Protein AF-A0A356TQ36-F1 (afdb_monomer)

Mean predicted aligned error: 6.11 Å

Sequence (123 aa):
ALAVFAAAAAAEAPLAAGAGRDLEEATRRMYKAMPRRVRKSLPEKLASLEGGQRVDEWARRVVRTAQRAGLLASDDLHVSMTRVLGRPPSREAVVSSIDARDLLLFWLSPVALGLRKKLGLAE

Structure (mmCIF, N/CA/C/O backbone):
data_AF-A0A356TQ36-F1
#
_entry.id   AF-A0A356TQ36-F1
#
loop_
_atom_site.group_PDB
_atom_site.id
_atom_site.type_symbol
_atom_site.label_atom_id
_atom_site.label_alt_id
_atom_site.label_comp_id
_atom_site.label_asym_id
_atom_site.label_entity_id
_atom_site.label_seq_id
_atom_site.pdbx_PDB_ins_code
_atom_site.Cartn_x
_atom_site.Cartn_y
_atom_site.Cartn_z
_atom_site.occupancy
_atom_site.B_iso_or_equiv
_atom_site.auth_seq_id
_atom_site.auth_comp_id
_atom_site.auth_asym_id
_atom_site.auth_atom_id
_atom_site.pdbx_PDB_model_num
ATOM 1 N N . ALA A 1 1 ? -2.388 3.263 6.620 1.00 80.50 1 ALA A N 1
ATOM 2 C CA . ALA A 1 1 ? -2.695 2.964 8.034 1.00 80.50 1 ALA A CA 1
ATOM 3 C C . ALA A 1 1 ? -3.820 3.825 8.609 1.00 80.50 1 ALA A C 1
ATOM 5 O O . ALA A 1 1 ? -4.632 3.274 9.336 1.00 80.50 1 ALA A O 1
ATOM 6 N N . LEU A 1 2 ? -3.939 5.116 8.248 1.00 87.38 2 LEU A N 1
ATOM 7 C CA . LEU A 1 2 ? -5.061 5.981 8.669 1.00 87.38 2 LEU A CA 1
ATOM 8 C C . LEU A 1 2 ? -6.436 5.307 8.496 1.00 87.38 2 LEU A C 1
ATOM 10 O O . LEU A 1 2 ? -7.231 5.297 9.424 1.00 87.38 2 LEU A O 1
ATOM 14 N N . ALA A 1 3 ? -6.670 4.651 7.354 1.00 88.56 3 ALA A N 1
ATOM 15 C CA . ALA A 1 3 ? -7.898 3.895 7.103 1.00 88.56 3 ALA A CA 1
ATOM 16 C C . ALA A 1 3 ? -8.147 2.748 8.104 1.00 88.56 3 ALA A C 1
ATOM 18 O O . ALA A 1 3 ? -9.295 2.486 8.434 1.00 88.56 3 ALA A O 1
ATOM 19 N N . VAL A 1 4 ? -7.099 2.087 8.615 1.00 89.44 4 VAL A N 1
ATOM 20 C CA . VAL A 1 4 ? -7.223 1.013 9.620 1.00 89.44 4 VAL A CA 1
ATOM 21 C C . VAL A 1 4 ? -7.615 1.598 10.975 1.00 89.44 4 VAL A C 1
ATOM 23 O O . VAL A 1 4 ? -8.535 1.092 11.607 1.00 89.44 4 VAL A O 1
ATOM 26 N N . PHE A 1 5 ? -6.981 2.698 11.390 1.00 93.06 5 PHE A N 1
ATOM 27 C CA . PHE A 1 5 ? -7.346 3.397 12.626 1.00 93.06 5 PHE A CA 1
ATOM 28 C C . PHE A 1 5 ? -8.762 3.990 12.554 1.00 93.06 5 PHE A C 1
ATOM 30 O O . PHE A 1 5 ? -9.540 3.834 13.489 1.00 93.06 5 PHE A O 1
ATOM 37 N N . ALA A 1 6 ? -9.132 4.586 11.418 1.00 93.00 6 ALA A N 1
ATOM 38 C CA . ALA A 1 6 ? -10.482 5.084 11.167 1.00 93.00 6 ALA A CA 1
ATOM 39 C C . ALA A 1 6 ? -11.528 3.957 11.123 1.00 93.00 6 ALA A C 1
ATOM 41 O O . ALA A 1 6 ? -12.638 4.125 11.617 1.00 93.00 6 ALA A O 1
ATOM 42 N N . ALA A 1 7 ? -11.187 2.795 10.556 1.00 92.94 7 ALA A N 1
ATOM 43 C CA . ALA A 1 7 ? -12.053 1.619 10.559 1.00 92.94 7 ALA A CA 1
ATOM 44 C C . ALA A 1 7 ? -12.265 1.071 11.978 1.00 92.94 7 ALA A C 1
ATOM 46 O O . ALA A 1 7 ? -13.391 0.740 12.336 1.00 92.94 7 ALA A O 1
ATOM 47 N N . ALA A 1 8 ? -11.203 1.023 12.786 1.00 93.00 8 ALA A N 1
ATOM 48 C CA . ALA A 1 8 ? -11.254 0.616 14.186 1.00 93.00 8 ALA A CA 1
ATOM 49 C C . ALA A 1 8 ? -12.141 1.554 15.022 1.00 93.00 8 ALA A C 1
ATOM 51 O O . ALA A 1 8 ? -13.049 1.097 15.713 1.00 93.00 8 ALA A O 1
ATOM 52 N N . ALA A 1 9 ? -11.959 2.870 14.872 1.00 94.00 9 ALA A N 1
ATOM 53 C CA . ALA A 1 9 ? -12.819 3.869 15.502 1.00 94.00 9 ALA A CA 1
ATOM 54 C C . ALA A 1 9 ? -14.283 3.764 15.027 1.00 94.00 9 ALA A C 1
ATOM 56 O O . ALA A 1 9 ? -15.202 3.809 15.839 1.00 94.00 9 ALA A O 1
ATOM 57 N N . ALA A 1 10 ? -14.519 3.544 13.728 1.00 94.31 10 ALA A N 1
ATOM 58 C CA . ALA A 1 10 ? -15.864 3.394 13.161 1.00 94.31 10 ALA A CA 1
ATOM 59 C C . ALA A 1 10 ? -16.583 2.108 13.608 1.00 94.31 10 ALA A C 1
ATOM 61 O O . ALA A 1 10 ? -17.802 2.001 13.466 1.00 94.31 10 ALA A O 1
ATOM 62 N N . ALA A 1 11 ? -15.834 1.127 14.107 1.00 94.25 11 ALA A N 1
ATOM 63 C CA . ALA A 1 11 ? -16.352 -0.092 14.712 1.00 94.25 11 ALA A CA 1
ATOM 64 C C . ALA A 1 11 ? -16.445 -0.004 16.244 1.00 94.25 11 ALA A C 1
ATOM 66 O O . ALA A 1 11 ? -16.628 -1.033 16.885 1.00 94.25 11 ALA A O 1
ATOM 67 N N . GLU A 1 12 ? -16.305 1.198 16.820 1.00 92.88 12 GLU A N 1
ATOM 68 C CA . GLU A 1 12 ? -16.356 1.444 18.270 1.00 92.88 12 GLU A CA 1
ATOM 69 C C . GLU A 1 12 ? -15.276 0.668 19.052 1.00 92.88 12 GLU A C 1
ATOM 71 O O . GLU A 1 12 ? -15.407 0.412 20.244 1.00 92.88 12 GLU A O 1
ATOM 76 N N . ALA A 1 13 ? -14.170 0.321 18.385 1.00 93.12 13 ALA A N 1
ATOM 77 C CA . ALA A 1 13 ? -13.025 -0.382 18.959 1.00 93.12 13 ALA A CA 1
ATOM 78 C C . ALA A 1 13 ? -11.711 0.328 18.577 1.00 93.12 13 ALA A C 1
ATOM 80 O O . ALA A 1 13 ? -10.903 -0.228 17.826 1.00 93.12 13 ALA A O 1
ATOM 81 N N . PRO A 1 14 ? -11.494 1.584 19.018 1.00 91.75 14 PRO A N 1
ATOM 82 C CA . PRO A 1 14 ? -10.316 2.355 18.638 1.00 91.75 14 PRO A CA 1
ATOM 83 C C . PRO A 1 14 ? -9.028 1.690 19.138 1.00 91.75 14 PRO A C 1
ATOM 85 O O . PRO A 1 14 ? -8.926 1.256 20.283 1.00 91.75 14 PRO A O 1
ATOM 88 N N . LEU A 1 15 ? -8.012 1.645 18.276 1.00 91.50 15 LEU A N 1
ATOM 89 C CA . LEU A 1 15 ? -6.682 1.165 18.649 1.00 91.50 15 LEU A CA 1
ATOM 90 C C . LEU A 1 15 ? -5.926 2.267 19.399 1.00 91.50 15 LEU A C 1
ATOM 92 O O . LEU A 1 15 ? -5.877 3.404 18.927 1.00 91.50 15 LEU A O 1
ATOM 96 N N . ALA A 1 16 ? -5.278 1.918 20.512 1.00 91.00 16 ALA A N 1
ATOM 97 C CA . ALA A 1 16 ? -4.546 2.864 21.359 1.00 91.00 16 ALA A CA 1
ATOM 98 C C . ALA A 1 16 ? -3.492 3.686 20.587 1.00 91.00 16 ALA A C 1
ATOM 100 O O . ALA A 1 16 ? -3.380 4.891 20.788 1.00 91.00 16 ALA A O 1
ATOM 101 N N . ALA A 1 17 ? -2.780 3.079 19.632 1.00 89.62 17 ALA A N 1
ATOM 102 C CA . ALA A 1 17 ? -1.789 3.754 18.783 1.00 89.62 17 ALA A CA 1
ATOM 103 C C . ALA A 1 17 ? -2.388 4.782 17.794 1.00 89.62 17 ALA A C 1
ATOM 105 O O . ALA A 1 17 ? -1.657 5.517 17.121 1.00 89.62 17 ALA A O 1
ATOM 106 N N . GLY A 1 18 ? -3.716 4.819 17.673 1.00 86.19 18 GLY A N 1
ATOM 107 C CA . GLY A 1 18 ? -4.450 5.847 16.941 1.00 86.19 18 GLY A CA 1
ATOM 108 C C . GLY A 1 18 ? -4.741 7.104 17.766 1.00 86.19 18 GLY A C 1
ATOM 109 O O . GLY A 1 18 ? -5.192 8.090 17.186 1.00 86.19 18 GLY A O 1
ATOM 110 N N . ALA A 1 19 ? -4.494 7.095 19.083 1.00 86.25 19 ALA A N 1
ATOM 111 C CA . ALA A 1 19 ? -4.738 8.243 19.952 1.00 86.25 19 ALA A CA 1
ATOM 112 C C . ALA A 1 19 ? -3.929 9.474 19.501 1.00 86.25 19 ALA A C 1
ATOM 114 O O . ALA A 1 19 ? -2.764 9.361 19.119 1.00 86.25 19 ALA A O 1
ATOM 115 N N . GLY A 1 20 ? -4.563 10.650 19.518 1.00 84.75 20 GLY A N 1
ATOM 116 C CA . GLY A 1 20 ? -3.950 11.918 19.097 1.00 84.75 20 GLY A CA 1
ATOM 117 C C . GLY A 1 20 ? -3.886 12.147 17.582 1.00 84.75 20 GLY A C 1
ATOM 118 O O . GLY A 1 20 ? -3.400 13.188 17.149 1.00 84.75 20 GLY A O 1
ATOM 119 N N . ARG A 1 21 ? -4.380 11.211 16.760 1.00 89.44 21 ARG A N 1
ATOM 120 C CA . ARG A 1 21 ? -4.517 11.414 15.311 1.00 89.44 21 ARG A CA 1
ATOM 121 C C . ARG A 1 21 ? -5.855 12.073 14.989 1.00 89.44 21 ARG A C 1
ATOM 123 O O . ARG A 1 21 ? -6.880 11.679 15.539 1.00 89.44 21 ARG A O 1
ATOM 130 N N . ASP A 1 22 ? -5.853 12.998 14.033 1.00 92.75 22 ASP A N 1
ATOM 131 C CA . ASP A 1 22 ? -7.094 13.494 13.440 1.00 92.75 22 ASP A CA 1
ATOM 132 C C . ASP A 1 22 ? -7.703 12.408 12.537 1.00 92.75 22 ASP A C 1
ATOM 134 O O . ASP A 1 22 ? -7.195 12.089 11.457 1.00 92.75 22 ASP A O 1
ATOM 138 N N . LEU A 1 23 ? -8.755 11.766 13.044 1.00 93.12 23 LEU A N 1
ATOM 139 C CA . LEU A 1 23 ? -9.444 10.654 12.394 1.00 93.12 23 LEU A CA 1
ATOM 140 C C . LEU A 1 23 ? -10.928 10.939 12.175 1.00 93.12 23 LEU A C 1
ATOM 142 O O . LEU A 1 23 ? -11.617 10.055 11.671 1.00 93.12 23 LEU A O 1
ATOM 146 N N . GLU A 1 24 ? -11.450 12.107 12.550 1.00 93.38 24 GLU A N 1
ATOM 147 C CA . GLU A 1 24 ? -12.898 12.333 12.642 1.00 93.38 24 GLU A CA 1
ATOM 148 C C . GLU A 1 24 ? -13.582 12.148 11.282 1.00 93.38 24 GLU A C 1
ATOM 150 O O . GLU A 1 24 ? -14.484 11.316 11.114 1.00 93.38 24 GLU A O 1
ATOM 155 N N . GLU A 1 25 ? -13.087 12.852 10.263 1.00 94.25 25 GLU A N 1
ATOM 156 C CA . GLU A 1 25 ? -13.648 12.749 8.922 1.00 94.25 25 GLU A CA 1
ATOM 157 C C . GLU A 1 25 ? -13.464 11.341 8.335 1.00 94.25 25 GLU A C 1
ATOM 159 O O . GLU A 1 25 ? -14.395 10.776 7.747 1.00 94.25 25 GLU A O 1
ATOM 164 N N . ALA A 1 26 ? -12.278 10.753 8.509 1.00 93.81 26 ALA A N 1
ATOM 165 C CA . ALA A 1 26 ? -11.971 9.419 8.006 1.00 93.81 26 ALA A CA 1
ATOM 166 C C . ALA A 1 26 ? -12.863 8.353 8.661 1.00 93.81 26 ALA A C 1
ATOM 168 O O . ALA A 1 26 ? -13.373 7.468 7.972 1.00 93.81 26 ALA A O 1
ATOM 169 N N . THR A 1 27 ? -13.110 8.471 9.965 1.00 95.81 27 THR A N 1
ATOM 170 C CA . THR A 1 27 ? -13.990 7.594 10.746 1.0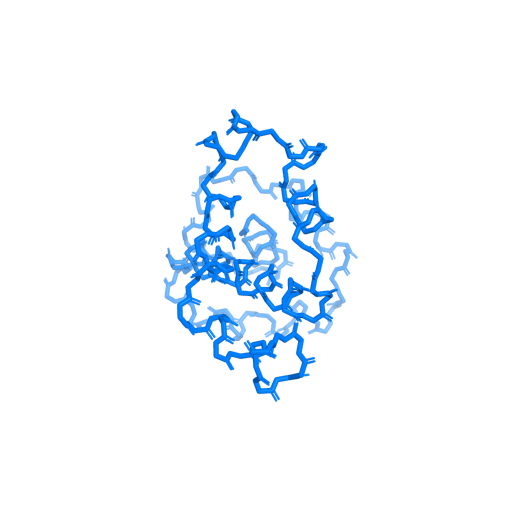0 95.81 27 THR A CA 1
ATOM 171 C C . THR A 1 27 ? -15.421 7.707 10.248 1.00 95.81 27 THR A C 1
ATOM 173 O O . THR A 1 27 ? -16.050 6.691 9.958 1.00 95.81 27 THR A O 1
ATOM 176 N N . ARG A 1 28 ? -15.921 8.929 10.029 1.00 95.44 28 ARG A N 1
ATOM 177 C CA . ARG A 1 28 ? -17.260 9.160 9.465 1.00 95.44 28 ARG A CA 1
ATOM 178 C C . ARG A 1 28 ? -17.415 8.537 8.078 1.00 95.44 28 ARG A C 1
ATOM 180 O O . ARG A 1 28 ? -18.436 7.908 7.793 1.00 95.44 28 ARG A O 1
ATOM 187 N N . ARG A 1 29 ? -16.411 8.694 7.2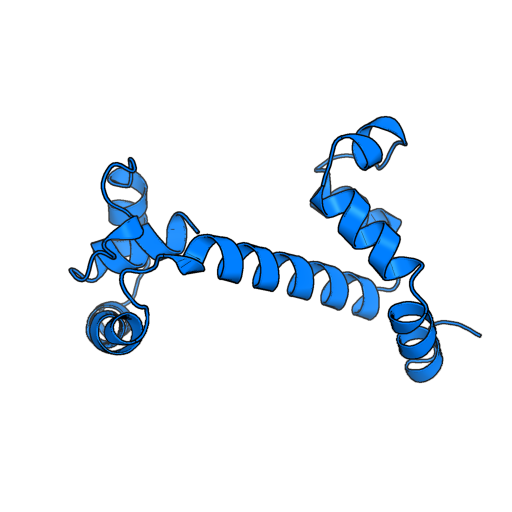08 1.00 95.19 29 ARG A N 1
ATOM 188 C CA . ARG A 1 29 ? -16.399 8.073 5.872 1.00 95.19 29 ARG A CA 1
ATOM 189 C C . ARG A 1 29 ? -16.376 6.545 5.977 1.00 95.19 29 ARG A C 1
ATOM 191 O O . ARG A 1 29 ? -17.159 5.889 5.293 1.00 95.19 29 ARG A O 1
ATOM 198 N N . MET A 1 30 ? -15.551 5.980 6.862 1.00 94.69 30 MET A N 1
ATOM 199 C CA . MET A 1 30 ? -15.483 4.528 7.065 1.00 94.69 30 MET A CA 1
ATOM 200 C C . MET A 1 30 ? -16.771 3.961 7.650 1.00 94.69 30 MET A C 1
ATOM 202 O O . MET A 1 30 ? -17.242 2.940 7.168 1.00 94.69 30 MET A O 1
ATOM 206 N N . TYR A 1 31 ? -17.392 4.629 8.619 1.00 94.88 31 TYR A N 1
ATOM 207 C CA . TYR A 1 31 ? -18.660 4.194 9.205 1.00 94.88 31 TYR A CA 1
ATOM 208 C C . TYR A 1 31 ? -19.765 4.058 8.148 1.00 94.88 31 TYR A C 1
ATOM 210 O O . TYR A 1 31 ? -20.521 3.086 8.164 1.00 94.88 31 TYR A O 1
ATOM 218 N N . LYS A 1 32 ? -19.835 5.016 7.210 1.00 95.56 32 LYS A N 1
ATOM 219 C CA . LYS A 1 32 ? -20.792 5.002 6.092 1.00 95.56 32 LYS A CA 1
ATOM 220 C C . LYS A 1 32 ? -20.476 3.916 5.061 1.00 95.56 32 LYS A C 1
ATOM 222 O O . LYS A 1 32 ? -21.394 3.263 4.579 1.00 95.56 32 LYS A O 1
ATOM 227 N N . ALA A 1 33 ? -19.201 3.728 4.726 1.00 94.50 33 ALA A N 1
ATOM 228 C CA . ALA A 1 33 ? -18.774 2.756 3.720 1.00 94.50 33 ALA A CA 1
ATOM 229 C C . ALA A 1 33 ? -18.784 1.304 4.233 1.00 94.50 33 ALA A C 1
ATOM 231 O O . ALA A 1 33 ? -18.914 0.367 3.449 1.00 94.50 33 ALA A O 1
ATOM 232 N N . MET A 1 34 ? -18.626 1.099 5.543 1.00 94.12 34 MET A N 1
ATOM 233 C CA . MET A 1 34 ? -18.447 -0.223 6.131 1.00 94.12 34 MET A CA 1
ATOM 234 C C . MET A 1 34 ? -19.794 -0.898 6.446 1.00 94.12 34 MET A C 1
ATOM 236 O O . MET A 1 34 ? -20.575 -0.384 7.263 1.00 94.12 34 MET A O 1
ATOM 240 N N . PRO A 1 35 ? -20.064 -2.095 5.885 1.00 95.69 35 PRO A N 1
ATOM 241 C CA . PRO A 1 35 ? -21.280 -2.841 6.185 1.00 95.69 35 PRO A CA 1
ATOM 242 C C . PRO A 1 35 ? -21.427 -3.115 7.685 1.00 95.69 35 PRO A C 1
ATOM 244 O O . PRO A 1 35 ? -20.451 -3.424 8.371 1.00 95.69 35 PRO A O 1
ATOM 247 N N . ARG A 1 36 ? -22.666 -3.088 8.197 1.00 95.12 36 ARG A N 1
ATOM 248 C CA . ARG A 1 36 ? -22.965 -3.343 9.622 1.00 95.12 36 ARG A CA 1
ATOM 249 C C . ARG A 1 36 ? -22.368 -4.663 10.122 1.00 95.12 36 ARG A C 1
ATOM 251 O O . ARG A 1 36 ? -21.853 -4.713 11.234 1.00 95.12 36 ARG A O 1
ATOM 258 N N . ARG A 1 37 ? -22.408 -5.721 9.300 1.00 94.88 37 ARG A N 1
ATOM 259 C CA . ARG A 1 37 ? -21.808 -7.028 9.625 1.00 94.88 37 ARG A CA 1
ATOM 260 C C . ARG A 1 37 ? -20.302 -6.918 9.867 1.00 94.88 37 ARG A C 1
ATOM 262 O O . ARG A 1 37 ? -19.807 -7.490 10.831 1.00 94.88 37 ARG A O 1
ATOM 269 N N . VAL A 1 38 ? -19.597 -6.162 9.025 1.00 93.56 38 VAL A N 1
ATOM 270 C CA . VAL A 1 38 ? -18.151 -5.950 9.159 1.00 93.56 38 VAL A CA 1
ATOM 271 C C . VAL A 1 38 ? -17.861 -5.174 10.438 1.00 93.56 38 VAL A C 1
ATOM 273 O O . VAL A 1 38 ? -17.074 -5.662 11.244 1.00 93.56 38 VAL A O 1
ATOM 276 N N . ARG A 1 39 ? -18.572 -4.060 10.682 1.00 94.44 39 ARG A N 1
ATOM 277 C CA . ARG A 1 39 ? -18.440 -3.263 11.917 1.00 94.44 39 ARG A CA 1
ATOM 278 C C . ARG A 1 39 ? -18.609 -4.102 13.180 1.00 94.44 39 ARG A C 1
ATOM 280 O O . ARG A 1 39 ? -17.821 -3.958 14.098 1.00 94.44 39 ARG A O 1
ATOM 287 N N . LYS A 1 40 ? -19.575 -5.024 13.203 1.00 93.44 40 LYS A N 1
ATOM 288 C CA . LYS A 1 40 ? -19.783 -5.926 14.347 1.00 93.44 40 LYS A CA 1
ATOM 289 C C . LYS A 1 40 ? -18.671 -6.962 14.539 1.00 93.44 40 LYS A C 1
ATOM 291 O O . LYS A 1 40 ? -18.377 -7.312 15.670 1.00 93.44 40 LYS A O 1
ATOM 296 N N . SER A 1 41 ? -18.076 -7.466 13.456 1.00 92.81 41 SER A N 1
ATOM 297 C CA . SER A 1 41 ? -17.008 -8.481 13.524 1.00 92.81 41 SER A CA 1
ATOM 298 C C . SER A 1 41 ? -15.610 -7.904 13.758 1.00 92.81 41 SER A C 1
ATOM 300 O O . SER A 1 41 ? -14.671 -8.634 14.068 1.00 92.81 41 SER A O 1
ATOM 302 N N . LEU A 1 42 ? -15.440 -6.602 13.525 1.00 90.38 42 LEU A N 1
ATOM 303 C CA . LEU A 1 42 ? -14.129 -5.972 13.535 1.00 90.38 42 LEU A CA 1
ATOM 304 C C . LEU A 1 42 ? -13.502 -5.907 14.941 1.00 90.38 42 LEU A C 1
ATOM 306 O O . LEU A 1 42 ? -12.322 -6.234 15.025 1.00 90.38 42 LEU A O 1
ATOM 310 N N . PRO A 1 43 ? -14.230 -5.586 16.033 1.00 90.94 43 PRO A N 1
ATOM 311 C CA . PRO A 1 43 ? -13.660 -5.543 17.382 1.00 90.94 43 PRO A CA 1
ATOM 312 C C . PRO A 1 43 ? -12.953 -6.840 17.788 1.00 90.94 43 PRO A C 1
ATOM 314 O O . PRO A 1 43 ? -11.827 -6.798 18.272 1.00 90.94 43 PRO A O 1
ATOM 317 N N . GLU A 1 44 ? -13.563 -7.994 17.504 1.00 90.25 44 GLU A N 1
ATOM 318 C CA . GLU A 1 44 ? -12.982 -9.315 17.784 1.00 90.25 44 GLU A CA 1
ATOM 319 C C . GLU A 1 44 ? -11.654 -9.523 17.039 1.00 90.25 44 GLU A C 1
ATOM 321 O O . GLU A 1 44 ? -10.659 -9.949 17.620 1.00 90.25 44 GLU A O 1
ATOM 326 N N . LYS A 1 45 ? -11.600 -9.150 15.755 1.00 87.50 45 LYS A N 1
ATOM 327 C CA . LYS A 1 45 ? -10.372 -9.235 14.948 1.00 87.50 45 LYS A CA 1
ATOM 328 C C . LYS A 1 45 ? -9.292 -8.281 15.467 1.00 87.50 45 LYS A C 1
ATOM 330 O O . LYS A 1 45 ? -8.116 -8.641 15.505 1.00 87.50 45 LYS A O 1
ATOM 335 N N . LEU A 1 46 ? -9.686 -7.072 15.864 1.00 86.12 46 LEU A N 1
ATOM 336 C CA . LEU A 1 46 ? -8.779 -6.039 16.366 1.00 86.12 46 LEU A CA 1
ATOM 337 C C . LEU A 1 46 ? -8.225 -6.348 17.760 1.00 86.12 46 LEU A C 1
ATOM 339 O O . LEU A 1 46 ? -7.142 -5.862 18.070 1.00 86.12 46 LEU A O 1
ATOM 343 N N . ALA A 1 47 ? -8.896 -7.174 18.567 1.00 83.88 47 ALA A N 1
ATOM 344 C CA . ALA A 1 47 ? -8.415 -7.565 19.896 1.00 83.88 47 ALA A CA 1
ATOM 345 C C . ALA A 1 47 ? -7.020 -8.224 19.862 1.00 83.88 47 ALA A C 1
ATOM 347 O O . ALA A 1 47 ? -6.256 -8.108 20.813 1.00 83.88 47 ALA A O 1
ATOM 348 N N . SER A 1 48 ? -6.662 -8.859 18.740 1.00 84.12 48 SER A N 1
ATOM 349 C CA . SER A 1 48 ? -5.335 -9.451 18.512 1.00 84.12 48 SER A CA 1
ATOM 350 C C . SER A 1 48 ? -4.225 -8.443 18.175 1.00 84.12 48 SER A C 1
ATOM 352 O O . SER A 1 48 ? -3.047 -8.794 18.162 1.00 84.12 48 SER A O 1
ATOM 354 N N . LEU A 1 49 ? -4.573 -7.190 17.874 1.00 77.88 49 LEU A N 1
ATOM 355 C CA . LEU A 1 49 ? -3.624 -6.154 17.482 1.00 77.88 49 LEU A CA 1
ATOM 356 C C . LEU A 1 49 ? -3.236 -5.338 18.714 1.00 77.88 49 LEU A C 1
ATOM 358 O O . LEU A 1 49 ? -3.798 -4.266 18.897 1.00 77.88 49 LEU A O 1
ATOM 362 N N . GLU A 1 50 ? -2.289 -5.825 19.524 1.00 82.38 50 GLU A N 1
ATOM 363 C CA . GLU A 1 50 ? -1.678 -5.193 20.721 1.00 82.38 50 GLU A CA 1
ATOM 364 C C . GLU A 1 50 ? -1.652 -3.642 20.695 1.00 82.38 50 GLU A C 1
ATOM 366 O O . GLU A 1 50 ? -0.658 -3.003 20.337 1.00 82.38 50 GLU A O 1
ATOM 371 N N . GLY A 1 51 ? -2.787 -2.999 20.982 1.00 80.12 51 GLY A N 1
ATOM 372 C CA . GLY A 1 51 ? -2.983 -1.554 20.830 1.00 80.12 51 GLY A CA 1
ATOM 373 C C . GLY A 1 51 ? -2.726 -0.965 19.429 1.00 80.12 51 GLY A C 1
ATOM 374 O O . GLY A 1 51 ? -2.745 0.254 19.282 1.00 80.12 51 GLY A O 1
ATOM 375 N N . GLY A 1 52 ? -2.483 -1.773 18.393 1.00 83.44 52 GLY A N 1
ATOM 376 C CA . GLY A 1 52 ? -2.214 -1.317 17.027 1.00 83.44 52 GLY A CA 1
ATOM 377 C C . GLY A 1 52 ? -0.814 -0.741 16.769 1.00 83.44 52 GLY A C 1
ATOM 378 O O . GLY A 1 52 ? -0.605 -0.137 15.716 1.00 83.44 52 GLY A O 1
ATOM 379 N N . GLN A 1 53 ? 0.156 -0.928 17.672 1.00 83.94 53 GLN A N 1
ATOM 380 C CA . GLN A 1 53 ? 1.490 -0.301 17.577 1.00 83.94 53 GLN A CA 1
ATOM 381 C C . GLN A 1 53 ? 2.239 -0.633 16.273 1.00 83.94 53 GLN A C 1
ATOM 383 O O . GLN A 1 53 ? 2.986 0.185 15.739 1.00 83.94 53 GLN A O 1
ATOM 388 N N . ARG A 1 54 ? 1.999 -1.824 15.714 1.00 84.88 54 ARG A N 1
ATOM 389 C CA . ARG A 1 54 ? 2.657 -2.311 14.491 1.00 84.88 54 ARG A CA 1
ATOM 390 C C . ARG A 1 54 ? 1.835 -2.108 13.220 1.00 84.88 54 ARG A C 1
ATOM 392 O O . ARG A 1 54 ? 2.281 -2.499 12.145 1.00 84.88 54 ARG A O 1
ATOM 399 N N . VAL A 1 55 ? 0.651 -1.496 13.302 1.00 85.25 55 VAL A N 1
ATOM 400 C CA . VAL A 1 55 ? -0.267 -1.357 12.155 1.00 85.25 55 VAL A CA 1
ATOM 401 C C . VAL A 1 55 ? 0.339 -0.511 11.039 1.00 85.25 55 VAL A C 1
ATOM 403 O O . VAL A 1 55 ? 0.180 -0.849 9.867 1.00 85.25 55 VAL A O 1
ATOM 406 N N . ASP A 1 56 ? 1.064 0.558 11.373 1.00 85.19 56 ASP A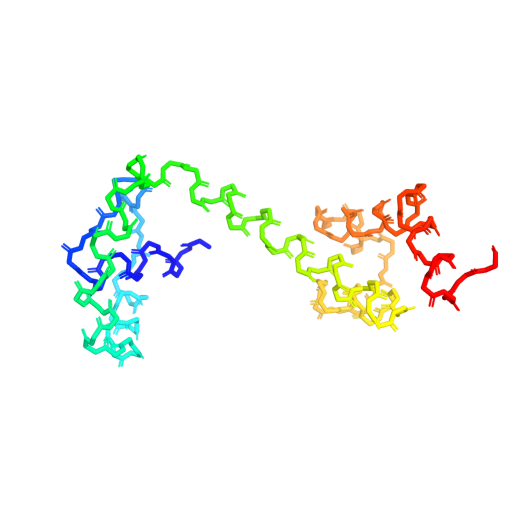 N 1
ATOM 407 C CA . ASP A 1 56 ? 1.759 1.377 10.375 1.00 85.19 56 ASP A CA 1
ATOM 408 C C . ASP A 1 56 ? 2.844 0.580 9.643 1.00 85.19 56 ASP A C 1
ATOM 410 O O . ASP A 1 56 ? 2.944 0.629 8.416 1.00 85.19 56 ASP A O 1
ATOM 414 N N . GLU A 1 57 ? 3.646 -0.183 10.388 1.00 86.75 57 GLU A N 1
ATOM 415 C CA . GLU A 1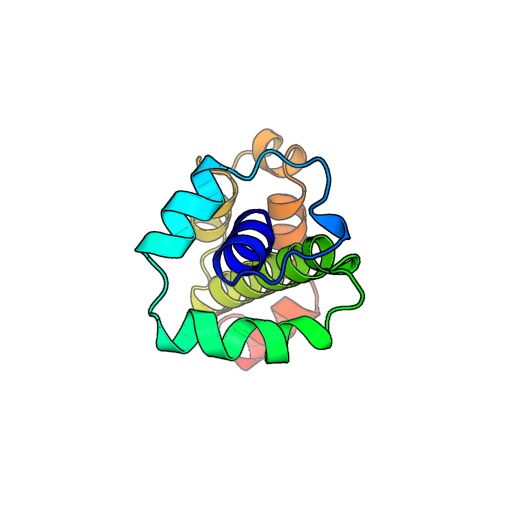 57 ? 4.693 -1.027 9.822 1.00 86.75 57 GLU A CA 1
ATOM 416 C C . GLU A 1 57 ? 4.103 -2.136 8.946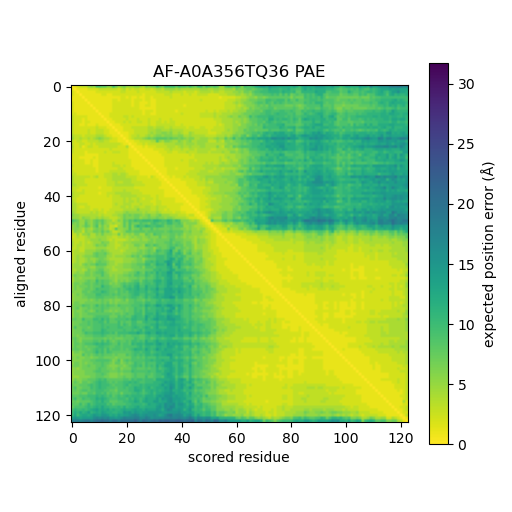 1.00 86.75 57 GLU A C 1
ATOM 418 O O . GLU A 1 57 ? 4.520 -2.310 7.800 1.00 86.75 57 GLU A O 1
ATOM 423 N N . TRP A 1 58 ? 3.103 -2.847 9.460 1.00 86.69 58 TRP A N 1
ATOM 424 C CA . TRP A 1 58 ? 2.382 -3.877 8.728 1.00 86.69 58 TRP A CA 1
ATOM 425 C C . TRP A 1 58 ? 1.768 -3.318 7.442 1.00 86.69 58 TRP A C 1
ATOM 427 O O . TRP A 1 58 ? 1.991 -3.878 6.371 1.00 86.69 58 TRP A O 1
ATOM 437 N N . ALA A 1 59 ? 1.085 -2.170 7.506 1.00 87.50 59 ALA A N 1
ATOM 438 C CA . ALA A 1 59 ? 0.490 -1.542 6.330 1.00 87.50 59 ALA A CA 1
ATOM 439 C C . ALA A 1 59 ? 1.552 -1.185 5.278 1.00 87.50 59 ALA A C 1
ATOM 441 O O . ALA A 1 59 ? 1.340 -1.433 4.092 1.00 87.50 59 ALA A O 1
ATOM 442 N N . ARG A 1 60 ? 2.715 -0.662 5.695 1.00 87.56 60 ARG A N 1
ATOM 443 C CA . ARG A 1 60 ? 3.844 -0.410 4.783 1.00 87.56 60 ARG A CA 1
ATOM 444 C C . ARG A 1 60 ? 4.351 -1.701 4.138 1.00 87.56 60 ARG A C 1
ATOM 446 O O . ARG A 1 60 ? 4.562 -1.728 2.928 1.00 87.56 60 ARG A O 1
ATOM 453 N N . ARG A 1 61 ? 4.510 -2.782 4.912 1.00 89.44 61 ARG A N 1
ATOM 454 C CA . ARG A 1 61 ? 4.940 -4.096 4.397 1.00 89.44 61 ARG A CA 1
ATOM 455 C C . ARG A 1 61 ? 3.942 -4.667 3.386 1.00 89.44 61 ARG A C 1
ATOM 457 O O . ARG A 1 61 ? 4.365 -5.153 2.339 1.00 89.44 61 ARG A O 1
ATOM 464 N N . VAL A 1 62 ? 2.640 -4.567 3.662 1.00 91.25 62 VAL A N 1
ATOM 465 C CA . VAL A 1 62 ? 1.574 -5.007 2.745 1.00 91.25 62 VAL A CA 1
ATOM 466 C C . VAL A 1 62 ? 1.629 -4.227 1.436 1.00 91.25 62 VAL A C 1
ATOM 468 O O . VAL A 1 62 ? 1.656 -4.838 0.372 1.00 91.25 62 VAL A O 1
ATOM 471 N N . VAL A 1 63 ? 1.708 -2.894 1.500 1.00 90.94 63 VAL A N 1
ATOM 472 C CA . VAL A 1 63 ? 1.773 -2.045 0.300 1.00 90.94 63 VAL A CA 1
ATOM 473 C C . VAL A 1 63 ? 3.000 -2.379 -0.548 1.00 90.94 63 VAL A C 1
ATOM 475 O O . VAL A 1 63 ? 2.854 -2.615 -1.745 1.00 90.94 63 VAL A O 1
ATOM 478 N N . ARG A 1 64 ? 4.189 -2.485 0.060 1.00 93.06 64 ARG A N 1
ATOM 479 C CA . ARG A 1 64 ? 5.415 -2.862 -0.665 1.00 93.06 64 ARG A CA 1
ATOM 480 C C . ARG A 1 64 ? 5.307 -4.242 -1.299 1.00 93.06 64 ARG A C 1
ATOM 482 O O . ARG A 1 64 ? 5.688 -4.425 -2.448 1.00 93.06 64 ARG A O 1
ATOM 489 N N . THR A 1 65 ? 4.750 -5.209 -0.575 1.00 94.44 65 THR A N 1
ATOM 490 C CA . THR A 1 65 ? 4.543 -6.565 -1.101 1.00 94.44 65 THR A CA 1
ATOM 491 C C . THR A 1 65 ? 3.605 -6.548 -2.305 1.00 94.44 65 THR A C 1
ATOM 493 O O . THR A 1 65 ? 3.922 -7.149 -3.326 1.00 94.44 65 THR A O 1
ATOM 496 N N . ALA A 1 66 ? 2.496 -5.808 -2.226 1.00 94.81 66 ALA A N 1
ATOM 497 C CA . ALA A 1 66 ? 1.551 -5.671 -3.330 1.00 94.81 66 ALA A CA 1
ATOM 498 C C . ALA A 1 66 ? 2.181 -4.991 -4.557 1.00 94.81 66 ALA A C 1
ATOM 500 O O . ALA A 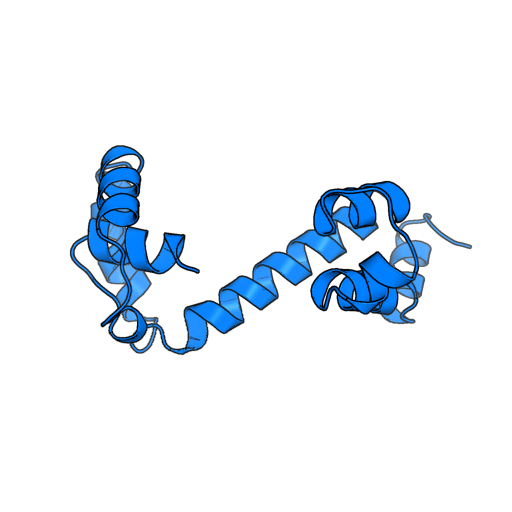1 66 ? 1.973 -5.446 -5.677 1.00 94.81 66 ALA A O 1
ATOM 501 N N . GLN A 1 67 ? 2.993 -3.947 -4.358 1.00 95.56 67 GLN A N 1
ATOM 502 C CA . GLN A 1 67 ? 3.723 -3.279 -5.442 1.00 95.56 67 GLN A CA 1
ATOM 503 C C . GLN A 1 67 ? 4.707 -4.228 -6.135 1.00 95.56 67 GLN A C 1
ATOM 505 O O . GLN A 1 67 ? 4.725 -4.308 -7.359 1.00 95.56 67 GLN A O 1
ATOM 510 N N . ARG A 1 68 ? 5.491 -4.987 -5.362 1.00 96.44 68 ARG A N 1
ATOM 511 C CA . ARG A 1 68 ? 6.448 -5.973 -5.889 1.00 96.44 68 ARG A CA 1
ATOM 512 C C . ARG A 1 68 ? 5.754 -7.112 -6.633 1.00 96.44 68 ARG A C 1
ATOM 514 O O . ARG A 1 68 ? 6.217 -7.516 -7.694 1.00 96.44 68 ARG A O 1
ATOM 521 N N . ALA A 1 69 ? 4.640 -7.605 -6.094 1.00 95.12 69 ALA A N 1
ATOM 522 C CA . ALA A 1 69 ? 3.827 -8.628 -6.743 1.00 95.12 69 ALA A CA 1
ATOM 523 C C . ALA A 1 69 ? 3.217 -8.115 -8.056 1.00 95.12 69 ALA A C 1
ATOM 525 O O . ALA A 1 69 ? 3.290 -8.805 -9.067 1.00 95.12 69 ALA A O 1
ATOM 526 N N . GLY A 1 70 ? 2.676 -6.893 -8.063 1.00 94.44 70 GLY A N 1
ATOM 527 C CA . GLY A 1 70 ? 2.151 -6.258 -9.273 1.00 94.44 70 GLY A CA 1
ATOM 528 C C . GLY A 1 70 ? 3.225 -6.043 -10.340 1.00 94.44 70 GLY A C 1
ATOM 529 O O . GLY A 1 70 ? 2.985 -6.324 -11.511 1.00 94.44 70 GLY A O 1
ATOM 530 N N . LEU A 1 71 ? 4.428 -5.622 -9.936 1.00 96.25 71 LEU A N 1
ATOM 531 C CA . LEU A 1 71 ? 5.574 -5.508 -10.837 1.00 96.25 71 LEU A CA 1
ATOM 532 C C . LEU A 1 71 ? 5.953 -6.868 -11.441 1.00 96.25 71 LEU A C 1
ATOM 534 O O . LEU A 1 71 ? 6.093 -6.970 -12.651 1.00 96.25 71 LEU A O 1
ATOM 538 N N . LEU A 1 72 ? 6.063 -7.926 -10.631 1.00 95.44 72 LEU A N 1
ATOM 539 C CA . LEU A 1 72 ? 6.348 -9.270 -11.150 1.00 95.44 72 LEU A CA 1
ATOM 540 C C . LEU A 1 72 ? 5.265 -9.784 -12.104 1.00 95.44 72 LEU A C 1
ATOM 542 O O . LEU A 1 72 ? 5.590 -10.445 -13.078 1.00 95.44 72 LEU A O 1
ATOM 546 N N . ALA A 1 73 ? 3.993 -9.509 -11.818 1.00 93.56 73 ALA A N 1
ATOM 547 C CA . ALA A 1 73 ? 2.886 -9.977 -12.645 1.00 93.56 73 ALA A CA 1
ATOM 548 C C . ALA A 1 73 ? 2.767 -9.223 -13.979 1.00 93.56 73 ALA A C 1
ATOM 550 O O . ALA A 1 73 ? 2.255 -9.781 -14.944 1.00 93.56 73 ALA A O 1
ATOM 551 N N . SER A 1 74 ? 3.194 -7.958 -14.021 1.00 94.06 74 SER A N 1
ATOM 552 C CA . SER A 1 74 ? 3.106 -7.111 -15.218 1.00 94.06 74 SER A CA 1
ATOM 553 C C . SER A 1 74 ? 4.384 -7.078 -16.050 1.00 94.06 74 SER A C 1
ATOM 555 O O . SER A 1 74 ? 4.318 -6.709 -17.215 1.00 94.06 74 SER A O 1
ATOM 557 N N . ASP A 1 75 ? 5.529 -7.409 -15.448 1.00 95.12 75 ASP A N 1
ATOM 558 C CA . ASP A 1 75 ? 6.874 -7.285 -16.024 1.00 95.12 75 ASP A CA 1
ATOM 559 C C . ASP A 1 75 ? 7.224 -5.867 -16.540 1.00 95.12 75 ASP A C 1
ATOM 561 O O . ASP A 1 75 ? 8.221 -5.658 -17.224 1.00 95.12 75 ASP A O 1
ATOM 565 N N . ASP A 1 76 ? 6.441 -4.849 -16.158 1.00 95.69 76 ASP A N 1
ATOM 566 C CA . ASP A 1 76 ? 6.616 -3.464 -16.598 1.00 95.69 76 ASP A CA 1
ATOM 567 C C . ASP A 1 76 ? 7.096 -2.578 -15.443 1.00 95.69 76 ASP A C 1
ATOM 569 O O . ASP A 1 76 ? 6.328 -2.065 -14.610 1.00 95.69 76 ASP A O 1
ATOM 573 N N . LEU A 1 77 ? 8.414 -2.374 -15.406 1.00 95.69 77 LEU A N 1
ATOM 574 C CA . LEU A 1 77 ? 9.051 -1.503 -14.426 1.00 95.69 77 LEU A CA 1
ATOM 575 C C . LEU A 1 77 ? 8.631 -0.041 -14.597 1.00 95.69 77 LEU A C 1
ATOM 577 O O . LEU A 1 77 ? 8.452 0.658 -13.599 1.00 95.69 77 LEU A O 1
ATOM 581 N N . HIS A 1 78 ? 8.472 0.438 -15.830 1.00 96.56 78 HIS A N 1
ATOM 582 C CA . HIS A 1 78 ? 8.210 1.848 -16.099 1.00 96.56 78 HIS A CA 1
ATOM 583 C C . HIS A 1 78 ? 6.810 2.254 -15.623 1.00 96.56 78 HIS A C 1
ATOM 585 O O . HIS A 1 78 ? 6.658 3.260 -14.920 1.00 96.56 78 HIS A O 1
ATOM 591 N N . VAL A 1 79 ? 5.790 1.452 -15.934 1.00 96.44 79 VAL A N 1
ATOM 592 C CA . VAL A 1 79 ? 4.411 1.667 -15.472 1.00 96.44 79 VAL A CA 1
ATOM 593 C C . VAL A 1 79 ? 4.321 1.530 -13.955 1.00 96.44 79 VAL A C 1
ATOM 595 O O . VAL A 1 79 ? 3.737 2.393 -13.293 1.00 96.44 79 VAL A O 1
ATOM 598 N N . SER A 1 80 ? 4.960 0.509 -13.378 1.00 96.50 80 SER A N 1
ATOM 599 C CA . SER A 1 80 ? 4.977 0.311 -11.924 1.00 96.50 80 SER A CA 1
ATOM 600 C C . SER A 1 80 ? 5.626 1.492 -11.191 1.00 96.50 80 SER A C 1
ATOM 602 O O . SER A 1 80 ? 5.075 2.000 -10.212 1.00 96.50 80 SER A O 1
ATOM 604 N N . MET A 1 81 ? 6.753 1.999 -11.700 1.00 97.19 81 MET A N 1
ATOM 605 C CA . MET A 1 81 ? 7.420 3.188 -11.161 1.00 97.19 81 MET A CA 1
ATOM 606 C C . MET A 1 81 ? 6.567 4.441 -11.309 1.00 97.19 81 MET A C 1
ATOM 608 O O . MET A 1 81 ? 6.414 5.191 -10.346 1.00 97.19 81 MET A O 1
ATOM 612 N N . THR A 1 82 ? 5.961 4.645 -12.480 1.00 97.06 82 THR A N 1
ATOM 613 C CA . THR A 1 82 ? 5.056 5.775 -12.729 1.00 97.06 82 THR A CA 1
ATOM 614 C C . THR A 1 82 ? 3.903 5.772 -11.729 1.00 97.06 82 THR A C 1
ATOM 616 O O . THR A 1 82 ? 3.560 6.809 -11.161 1.00 97.06 82 THR A O 1
ATOM 619 N N . ARG A 1 83 ? 3.340 4.593 -11.433 1.00 95.81 83 ARG A N 1
ATOM 620 C CA . ARG A 1 83 ? 2.247 4.440 -10.470 1.00 95.81 83 ARG A CA 1
ATOM 621 C C . ARG A 1 83 ? 2.654 4.765 -9.033 1.00 95.81 83 ARG A C 1
ATOM 623 O O . ARG A 1 83 ? 1.828 5.314 -8.297 1.00 95.81 83 ARG A O 1
ATOM 630 N N . VAL A 1 84 ? 3.874 4.408 -8.628 1.00 95.31 84 VAL A N 1
ATOM 631 C CA . VAL A 1 84 ? 4.422 4.702 -7.291 1.00 95.31 84 VAL A CA 1
ATOM 632 C C . VAL A 1 84 ? 4.793 6.179 -7.155 1.00 95.31 84 VAL A C 1
ATOM 634 O O . VAL A 1 84 ? 4.525 6.783 -6.120 1.00 95.31 84 VAL A O 1
ATOM 637 N N . LEU A 1 85 ? 5.386 6.768 -8.194 1.00 96.44 85 LEU A N 1
ATOM 638 C CA . LEU A 1 85 ? 5.856 8.155 -8.195 1.00 96.44 85 LEU A CA 1
ATOM 639 C C . LEU A 1 85 ? 4.745 9.175 -8.484 1.00 96.44 85 LEU A C 1
ATOM 641 O O . LEU A 1 85 ? 4.912 10.351 -8.171 1.00 96.44 85 LEU A O 1
ATOM 645 N N . GLY A 1 86 ? 3.642 8.753 -9.110 1.00 96.69 86 GLY A N 1
ATOM 646 C CA . GLY A 1 86 ? 2.574 9.639 -9.590 1.00 96.69 86 GLY A CA 1
ATOM 647 C C . GLY A 1 86 ? 2.965 10.482 -10.812 1.00 96.69 86 GLY A C 1
ATOM 648 O O . GLY A 1 86 ? 2.227 11.383 -11.197 1.00 96.69 86 GLY A O 1
ATOM 649 N N . ARG A 1 87 ? 4.133 10.214 -11.403 1.00 96.19 87 ARG A N 1
ATOM 650 C CA . ARG A 1 87 ? 4.715 10.909 -12.559 1.00 96.19 87 ARG A CA 1
ATOM 651 C C . ARG A 1 87 ? 5.724 9.991 -13.257 1.00 96.19 87 ARG A C 1
ATOM 653 O O . ARG A 1 87 ? 6.166 9.032 -12.619 1.00 96.19 87 ARG A O 1
ATOM 660 N N . PRO A 1 88 ? 6.120 10.274 -14.511 1.00 97.25 88 PRO A N 1
ATOM 661 C CA . PRO A 1 88 ? 7.148 9.493 -15.191 1.00 97.25 88 PRO A CA 1
ATOM 662 C C . PRO A 1 88 ? 8.439 9.384 -14.358 1.00 97.25 88 PRO A C 1
ATOM 664 O O . PRO A 1 88 ? 8.820 10.356 -13.691 1.00 97.25 88 PRO A O 1
ATOM 667 N N . PRO A 1 89 ? 9.112 8.221 -14.357 1.00 97.00 89 PRO A N 1
ATOM 668 C CA . PRO A 1 89 ? 10.325 8.022 -13.582 1.00 97.00 89 PRO A CA 1
ATOM 669 C C . PRO A 1 89 ? 11.475 8.884 -14.112 1.00 97.00 89 PRO A C 1
ATOM 671 O O . PRO A 1 89 ? 11.836 8.826 -15.282 1.00 97.00 89 PRO A O 1
ATOM 674 N N . SER A 1 90 ? 12.097 9.640 -13.209 1.00 97.44 90 SER A N 1
ATOM 675 C CA . SER A 1 90 ? 13.402 10.276 -13.405 1.00 97.44 90 SER A CA 1
ATOM 676 C C . SER A 1 90 ? 14.351 9.824 -12.298 1.00 97.44 90 SER A C 1
ATOM 678 O O . SER A 1 90 ? 13.907 9.341 -11.250 1.00 97.44 90 SER A O 1
ATOM 680 N N . ARG A 1 91 ? 15.661 10.004 -12.491 1.00 96.81 91 ARG A N 1
ATOM 681 C CA . ARG A 1 91 ? 16.660 9.683 -11.461 1.00 96.81 91 ARG A CA 1
ATOM 682 C C . ARG A 1 91 ? 16.350 10.403 -10.149 1.00 96.81 91 ARG A C 1
ATOM 684 O O . ARG A 1 91 ? 16.342 9.781 -9.091 1.00 96.81 91 ARG A O 1
ATOM 691 N N . GLU A 1 92 ? 16.043 11.691 -10.219 1.00 97.38 92 GLU A N 1
ATOM 692 C CA . GLU A 1 92 ? 15.721 12.539 -9.069 1.00 97.38 92 GLU A CA 1
ATOM 693 C C . GLU A 1 92 ? 14.439 12.065 -8.376 1.00 97.38 92 GLU A C 1
ATOM 695 O O . GLU A 1 92 ? 14.382 11.973 -7.146 1.00 97.38 92 GLU A O 1
ATOM 700 N N . ALA A 1 93 ? 13.408 11.720 -9.154 1.00 96.81 93 ALA A N 1
ATOM 701 C CA . ALA A 1 93 ? 12.146 11.209 -8.628 1.00 96.81 93 ALA A CA 1
ATOM 702 C C . ALA A 1 93 ? 12.320 9.863 -7.909 1.00 96.81 93 ALA A C 1
ATOM 704 O O . ALA A 1 93 ? 11.767 9.666 -6.829 1.00 96.81 93 ALA A O 1
ATOM 705 N N . VAL A 1 94 ? 13.123 8.955 -8.468 1.00 96.75 94 VAL A N 1
ATOM 706 C CA . VAL A 1 94 ? 13.419 7.668 -7.831 1.00 96.75 94 VAL A CA 1
ATOM 707 C C . VAL A 1 94 ? 14.229 7.890 -6.556 1.00 96.75 94 VAL A C 1
ATOM 709 O O . VAL A 1 94 ? 13.831 7.407 -5.502 1.00 96.75 94 VAL A O 1
ATOM 712 N N . VAL A 1 95 ? 15.314 8.671 -6.602 1.00 96.00 95 VAL A N 1
ATOM 713 C CA . VAL A 1 95 ? 16.180 8.918 -5.434 1.00 96.00 95 VAL A CA 1
ATOM 714 C C . VAL A 1 95 ? 15.426 9.591 -4.283 1.00 96.00 95 VAL A C 1
ATOM 716 O O . VAL A 1 95 ? 15.714 9.307 -3.124 1.00 96.00 95 VAL A O 1
ATOM 719 N N . SER A 1 96 ? 14.440 10.440 -4.567 1.00 96.12 96 SER A N 1
ATOM 720 C CA . SER A 1 96 ? 13.639 11.108 -3.531 1.00 96.12 96 SER A CA 1
ATOM 721 C C . SER A 1 96 ? 12.554 10.220 -2.907 1.00 96.12 96 SER A C 1
ATOM 723 O O . SER A 1 96 ? 12.061 10.539 -1.826 1.00 96.12 96 SER A O 1
ATOM 725 N N . SER A 1 97 ? 12.211 9.080 -3.516 1.00 96.00 97 SER A N 1
ATOM 726 C CA . SER A 1 97 ? 11.161 8.182 -3.027 1.00 96.00 97 SER A CA 1
ATOM 727 C C . SER A 1 97 ? 11.746 6.902 -2.430 1.00 96.00 97 SER A C 1
ATOM 729 O O . SER A 1 97 ? 12.455 6.132 -3.079 1.00 96.00 97 SER A O 1
ATOM 731 N N . ILE A 1 98 ? 11.457 6.650 -1.150 1.00 94.31 98 ILE A N 1
ATOM 732 C CA . ILE A 1 98 ? 11.856 5.399 -0.482 1.00 94.31 98 ILE A CA 1
ATOM 733 C C . ILE A 1 98 ? 11.190 4.199 -1.161 1.00 94.31 98 ILE A C 1
ATOM 735 O O . ILE A 1 98 ? 11.865 3.208 -1.422 1.00 94.31 98 ILE A O 1
ATOM 739 N N . ASP A 1 99 ? 9.902 4.298 -1.490 1.00 94.00 99 ASP A N 1
ATOM 740 C CA . ASP A 1 99 ? 9.159 3.175 -2.066 1.00 94.00 99 ASP A CA 1
ATOM 741 C C . ASP A 1 99 ? 9.561 2.904 -3.525 1.00 94.00 99 ASP A C 1
ATOM 743 O O . ASP A 1 99 ? 9.656 1.747 -3.926 1.00 94.00 99 ASP A O 1
ATOM 747 N N . ALA A 1 100 ? 9.896 3.939 -4.309 1.00 96.38 100 ALA A N 1
ATOM 748 C CA . ALA A 1 100 ? 10.421 3.739 -5.663 1.00 96.38 100 ALA A CA 1
ATOM 749 C C . ALA A 1 100 ? 11.809 3.079 -5.644 1.00 96.38 100 ALA A C 1
ATOM 751 O O . ALA A 1 100 ? 12.064 2.153 -6.411 1.00 96.38 100 ALA A O 1
ATOM 752 N N . ARG A 1 101 ? 12.700 3.500 -4.733 1.00 96.56 101 ARG A N 1
ATOM 753 C CA . ARG A 1 101 ? 13.999 2.829 -4.544 1.00 96.56 101 ARG A CA 1
ATOM 754 C C . ARG A 1 101 ? 13.830 1.382 -4.112 1.00 96.56 101 ARG A C 1
ATOM 756 O O . ARG A 1 101 ? 14.498 0.520 -4.667 1.00 96.56 101 ARG A O 1
ATOM 763 N N . ASP A 1 102 ? 12.943 1.114 -3.157 1.00 95.62 102 ASP A N 1
ATOM 764 C CA . ASP A 1 102 ? 12.654 -0.246 -2.696 1.00 95.62 102 ASP A CA 1
ATOM 765 C C . ASP A 1 102 ? 12.191 -1.146 -3.849 1.00 95.62 102 ASP A C 1
ATOM 767 O O . ASP A 1 102 ? 12.708 -2.251 -4.016 1.00 95.62 102 ASP A O 1
ATOM 771 N N . LEU A 1 103 ? 11.275 -0.650 -4.684 1.00 96.81 103 LEU A N 1
ATOM 772 C CA . LEU A 1 103 ? 10.766 -1.387 -5.835 1.00 96.81 103 LEU A CA 1
ATOM 773 C C 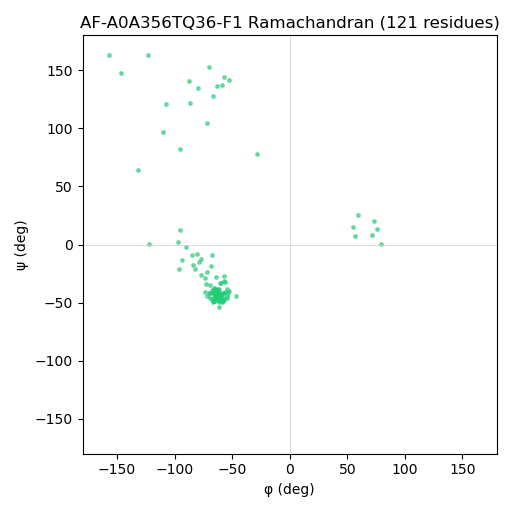. LEU A 1 103 ? 11.858 -1.646 -6.889 1.00 96.81 103 LEU A C 1
ATOM 775 O O . LEU A 1 103 ? 11.932 -2.750 -7.429 1.00 96.81 103 LEU A O 1
ATOM 779 N N . LEU A 1 104 ? 12.738 -0.669 -7.143 1.00 97.25 104 LEU A N 1
ATOM 780 C CA . LEU A 1 104 ? 13.852 -0.802 -8.090 1.00 97.25 104 LEU A CA 1
ATOM 781 C C . LEU A 1 104 ? 14.891 -1.807 -7.583 1.00 97.25 104 LEU A C 1
ATOM 783 O O . LEU A 1 104 ? 15.323 -2.687 -8.322 1.00 97.25 104 LEU A O 1
ATOM 787 N N . LEU A 1 105 ? 15.272 -1.698 -6.309 1.00 97.06 105 LEU A N 1
ATOM 788 C CA . LEU A 1 105 ? 16.213 -2.619 -5.674 1.00 97.06 105 LEU A CA 1
ATOM 789 C C . LEU A 1 105 ? 15.657 -4.041 -5.642 1.00 97.06 105 LEU A C 1
ATOM 791 O O . LEU A 1 105 ? 16.389 -4.991 -5.905 1.00 97.06 105 LEU A O 1
ATOM 795 N N . PHE A 1 106 ? 14.359 -4.194 -5.370 1.00 97.12 106 PHE A N 1
ATOM 796 C CA . PHE A 1 106 ? 13.693 -5.482 -5.491 1.00 97.12 106 PHE A CA 1
ATOM 797 C C . PHE A 1 106 ? 13.798 -6.025 -6.917 1.00 97.12 106 PHE A C 1
ATOM 799 O O . PHE A 1 106 ? 14.224 -7.163 -7.076 1.00 97.12 106 PHE A O 1
ATOM 806 N N . TRP A 1 107 ? 13.472 -5.231 -7.940 1.00 97.12 107 TRP A N 1
ATOM 807 C CA . TRP A 1 107 ? 13.511 -5.666 -9.340 1.00 97.12 107 TRP A CA 1
ATOM 808 C C . TRP A 1 107 ? 14.877 -6.198 -9.781 1.00 97.12 107 TRP A C 1
ATOM 810 O O . TRP A 1 107 ? 14.969 -7.210 -10.481 1.00 97.12 107 TRP A O 1
ATOM 820 N N . LEU A 1 108 ? 15.936 -5.526 -9.329 1.00 96.50 108 LEU A N 1
ATOM 821 C CA . LEU A 1 108 ? 17.328 -5.878 -9.604 1.00 96.50 108 LEU A CA 1
ATOM 822 C C . LEU A 1 108 ? 17.859 -7.002 -8.699 1.00 96.50 108 LEU A C 1
ATOM 824 O O . LEU A 1 108 ? 18.967 -7.489 -8.910 1.00 96.50 108 LEU A O 1
ATOM 828 N N . SER A 1 109 ? 17.100 -7.413 -7.680 1.00 97.25 109 SER A N 1
ATOM 829 C CA . SER A 1 109 ? 17.559 -8.412 -6.718 1.00 97.25 109 SER A CA 1
ATOM 830 C C . SER A 1 109 ? 17.657 -9.817 -7.335 1.00 97.25 109 SER A C 1
ATOM 832 O O . SER A 1 109 ? 16.859 -10.170 -8.212 1.00 97.25 109 SER A O 1
ATOM 834 N N . PRO A 1 110 ? 18.548 -10.683 -6.809 1.00 97.31 110 PRO A N 1
ATOM 835 C CA . PRO A 1 110 ? 18.614 -12.090 -7.211 1.00 97.31 110 PRO A CA 1
ATOM 836 C C . PRO A 1 110 ? 17.284 -12.832 -7.038 1.00 97.31 110 PRO A C 1
ATOM 838 O O . PRO A 1 110 ? 16.958 -13.718 -7.823 1.00 97.31 110 PRO A O 1
ATOM 841 N N . VAL A 1 111 ? 16.487 -12.448 -6.034 1.00 95.44 111 VAL A N 1
ATOM 842 C CA . VAL A 1 111 ? 15.171 -13.046 -5.776 1.00 95.44 111 VAL A CA 1
ATOM 843 C C . VAL A 1 111 ? 14.199 -12.721 -6.907 1.00 95.44 111 VAL A C 1
ATOM 845 O O . VAL A 1 111 ? 13.563 -13.630 -7.434 1.00 95.44 111 VAL A O 1
ATOM 848 N N . ALA A 1 112 ? 14.097 -11.453 -7.315 1.00 95.50 112 ALA A N 1
ATOM 849 C CA . ALA A 1 112 ? 13.211 -11.068 -8.411 1.00 95.50 112 ALA A CA 1
ATOM 850 C C . ALA A 1 112 ? 13.682 -11.636 -9.753 1.00 95.50 112 ALA A C 1
ATOM 852 O O . ALA A 1 112 ? 12.857 -12.103 -10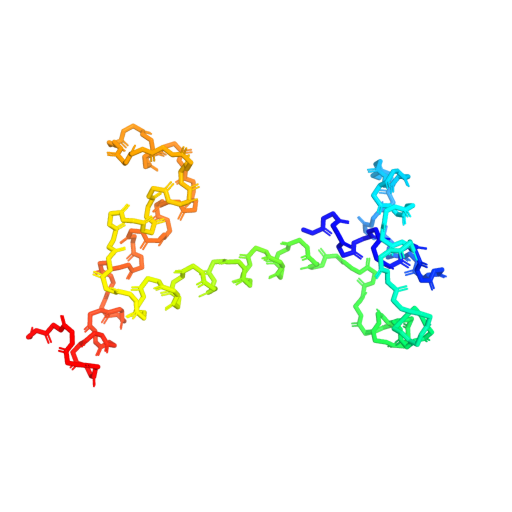.529 1.00 95.50 112 ALA A O 1
ATOM 853 N N . LEU A 1 113 ? 14.993 -11.655 -10.016 1.00 96.00 113 LEU A N 1
ATOM 854 C CA . LEU A 1 113 ? 15.558 -12.315 -11.198 1.00 96.00 113 LEU A CA 1
ATOM 855 C C . 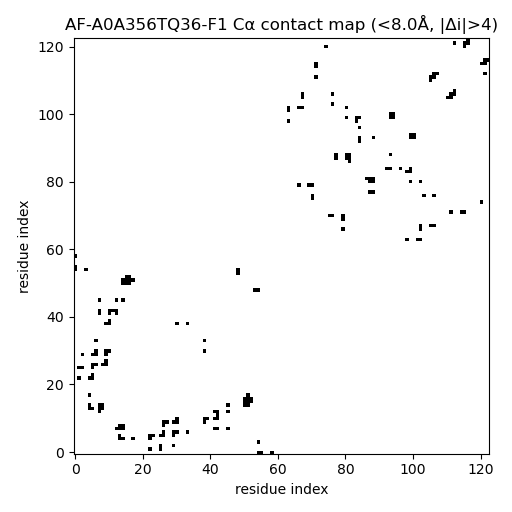LEU A 1 113 ? 15.212 -13.810 -11.229 1.00 96.00 113 LEU A C 1
ATOM 857 O O . LEU A 1 113 ? 14.732 -14.312 -12.241 1.00 96.00 113 LEU A O 1
ATOM 861 N N . GLY A 1 114 ? 15.394 -14.515 -10.109 1.00 96.56 114 GLY A N 1
ATOM 862 C CA . GLY A 1 114 ? 15.051 -15.931 -9.998 1.00 96.56 114 GLY A CA 1
ATOM 863 C C . GLY A 1 114 ? 13.556 -16.203 -10.176 1.00 96.56 114 GLY A C 1
ATOM 864 O O . GLY A 1 114 ? 13.186 -17.184 -10.817 1.00 96.56 114 GLY A O 1
ATOM 865 N N . LEU A 1 115 ? 12.689 -15.332 -9.648 1.00 95.31 115 LEU A N 1
ATOM 866 C CA . LEU A 1 115 ? 11.243 -15.426 -9.858 1.00 95.31 115 LEU A CA 1
ATOM 867 C C . LEU A 1 115 ? 10.870 -15.185 -11.321 1.00 95.31 115 LEU A C 1
ATOM 869 O O . LEU A 1 115 ? 10.126 -15.981 -11.881 1.00 95.31 115 LEU A O 1
ATOM 873 N N . ARG A 1 116 ? 11.430 -14.154 -11.959 1.00 95.38 116 ARG A N 1
ATOM 874 C CA . ARG A 1 116 ? 11.190 -13.869 -13.379 1.00 95.38 116 ARG A CA 1
ATOM 875 C C . ARG A 1 116 ? 11.614 -15.020 -14.282 1.00 95.38 116 ARG A C 1
ATOM 877 O O . ARG A 1 116 ? 10.826 -15.421 -15.127 1.00 95.38 116 ARG A O 1
ATOM 884 N N . LYS A 1 117 ? 12.779 -15.628 -14.034 1.00 95.50 117 LYS A N 1
ATOM 885 C CA . LYS A 1 117 ? 13.220 -16.842 -14.745 1.00 95.50 117 LYS A CA 1
ATOM 886 C C . LYS A 1 117 ? 12.223 -17.991 -14.596 1.00 95.50 117 LYS A C 1
ATOM 888 O O . LYS A 1 117 ? 11.810 -18.589 -15.580 1.00 95.50 117 LYS A O 1
ATOM 893 N N . LYS A 1 118 ? 11.774 -18.271 -13.366 1.00 95.44 118 LYS A N 1
ATOM 894 C CA . LYS A 1 118 ? 10.780 -19.330 -13.096 1.00 95.44 118 LYS A CA 1
ATOM 895 C C . LYS A 1 118 ? 9.416 -19.064 -13.736 1.00 95.44 118 LYS A C 1
ATOM 897 O O . LYS A 1 118 ? 8.691 -20.014 -14.005 1.00 95.44 118 LYS A O 1
ATOM 902 N N . LEU A 1 119 ? 9.069 -17.797 -13.943 1.00 93.38 119 LEU A N 1
ATOM 903 C CA . LEU A 1 119 ? 7.830 -17.372 -14.591 1.00 93.38 119 LEU A CA 1
ATOM 904 C C . LEU A 1 119 ? 7.963 -17.228 -16.118 1.00 93.38 119 LEU A C 1
ATOM 906 O O . LEU A 1 119 ? 6.971 -16.916 -16.767 1.00 93.38 119 LEU A O 1
ATOM 910 N N . GLY A 1 120 ? 9.152 -17.446 -16.694 1.00 93.38 120 GLY A N 1
ATOM 911 C CA . GLY A 1 120 ? 9.397 -17.271 -18.131 1.00 93.38 120 GLY A CA 1
ATOM 912 C C . GLY A 1 120 ? 9.444 -15.809 -18.593 1.00 93.38 120 GLY A C 1
ATOM 913 O O . GLY A 1 120 ? 9.263 -15.543 -19.774 1.00 93.38 120 GLY A O 1
ATOM 914 N N . LEU A 1 121 ? 9.670 -14.867 -17.672 1.00 89.75 121 LEU A N 1
ATOM 915 C CA . LEU A 1 121 ? 9.758 -13.422 -17.938 1.00 89.75 121 LEU A CA 1
ATOM 916 C C . LEU A 1 121 ? 11.199 -12.942 -18.182 1.00 89.75 121 LEU A C 1
ATOM 918 O O . LEU A 1 121 ? 11.428 -11.815 -18.601 1.00 89.75 121 LEU A O 1
ATOM 922 N N . ALA A 1 122 ? 12.194 -13.771 -17.868 1.00 83.12 122 ALA A N 1
ATOM 923 C CA . ALA A 1 122 ? 13.603 -13.462 -18.082 1.00 83.12 122 ALA A CA 1
ATOM 924 C C . ALA A 1 122 ? 14.380 -14.738 -18.422 1.00 83.12 122 ALA A C 1
ATOM 926 O O . ALA A 1 122 ? 14.059 -15.805 -17.896 1.00 83.12 122 ALA A O 1
ATOM 927 N N . GLU A 1 123 ? 15.414 -14.603 -19.253 1.00 69.12 123 GLU A N 1
ATOM 928 C CA . GLU A 1 123 ? 16.336 -15.683 -19.641 1.00 69.12 123 GLU A CA 1
ATOM 929 C C . GLU A 1 123 ? 17.441 -15.899 -18.596 1.00 69.12 123 GLU A C 1
ATOM 931 O O . GLU A 1 123 ? 18.026 -14.926 -18.056 1.00 69.12 123 GLU A O 1
#

Radius of gyration: 18.4 Å; Cα contacts (8 Å, |Δi|>4): 107; chains: 1; bounding box: 42×33×41 Å

Solvent-accessible surface area (backbone atoms only — not comparable to full-atom values): 6891 Å² total; per-residue (Å²): 82,68,67,55,43,12,43,26,43,44,33,80,42,62,37,62,64,44,66,94,58,95,37,67,70,54,16,56,52,33,42,72,72,48,53,70,70,54,34,69,53,42,43,69,64,48,68,76,41,78,44,38,71,57,44,57,59,50,43,52,52,51,52,53,50,51,52,50,50,49,31,67,76,64,72,38,63,66,62,48,38,21,68,71,67,74,42,82,79,41,74,68,60,34,75,74,30,71,66,45,43,51,50,51,53,45,59,74,27,71,66,42,48,52,50,30,41,76,70,70,74,44,135

pLDDT: mean 92.6, std 4.91, range [69.12, 97.44]

Foldseek 3Di:
DLLLQLLCVLLVRGQQVCPPDDNVVSVVVNVVVPDPVCSPCVNVVCVPCNSVPCVVVVVVVVVLVVLLVVCLVVVDLQVSLCVQQVHGDDPVSCVVDPSSVSSVCSCPDPVVQVSCVVVVNHD

Secondary structure (DSSP, 8-state):
-HHHHHHHHHTT---GGGTTS--HHHHHHHHHHS-HHHHHHHHHHHTTSGGGTTHHHHHHHHHHHHHHHHHHHH--HHHHHHHHHTS---HHHHHH-HHHHHHHHHHHSHHHHHHHHHTTS--